Protein AF-X6P6K6-F1 (afdb_monomer_lite)

Secondary structure (DSSP, 8-state):
-----GGGSSTT-----TT-EEEEEETTTTEEEEEEEEEEEEETTEEEEEEEEEETTEEEEEEEESS-TTEEE--TT-TTB----B-TTSPBPEEEEHHHHTT--SS-S-------EE-TTT-PEEPTT-EEEE-TT-S-SS-BTB-EEEGGGG--

pLDDT: mean 84.23, std 15.62, range [42.0, 98.0]

Radius of gyration: 19.21 Å; chains: 1; bounding box: 39×38×64 Å

Sequence (156 aa):
MLDLDPSNEIEDRIKLEYGDLCAIYSNTHKKWVFGRVSNVMVGDEGRFYEIHYRINGNFISKKVGDDDKCIRRYDPFDSDIELEIICPCGTQMIRRIFAEAYGRLGEKEEKDTPATGTCDHCGKSLSAKEVVYHCPKEKTEIHTGGYDICILCTVT

Foldseek 3Di:
DDDDDPPPPPVQFDDDDAQFKKWFADPVVRAIEIWGFHDWDQDPVGIKTWTWTDDPNDIDIDIDHRNGPRMDHDDLPPPRHDAQDADPVRAGWDKDQQLVLVPNPDDDPDDPDFPWDAAPVPRDIDGNRAIWGWGNVAADPVHNHGHTHHPVVSRD

Structure (mmCIF, N/CA/C/O backbone):
data_AF-X6P6K6-F1
#
_entry.id   AF-X6P6K6-F1
#
loop_
_atom_site.group_PDB
_atom_site.id
_atom_site.type_symbol
_atom_site.label_atom_id
_atom_site.label_alt_id
_atom_site.label_comp_id
_atom_site.label_asym_id
_atom_site.label_entity_id
_atom_site.label_seq_id
_atom_site.pdbx_PDB_ins_code
_atom_site.Cartn_x
_atom_site.Cartn_y
_atom_site.Cartn_z
_atom_site.occupancy
_atom_site.B_iso_or_equiv
_atom_site.auth_seq_id
_atom_site.auth_comp_id
_atom_site.auth_asym_id
_atom_site.auth_atom_id
_atom_site.pdbx_PDB_model_num
ATOM 1 N N . MET A 1 1 ? 14.244 21.519 -39.693 1.00 42.94 1 MET A N 1
ATOM 2 C CA . MET A 1 1 ? 14.451 20.255 -38.964 1.00 42.94 1 MET A CA 1
ATOM 3 C C . MET A 1 1 ? 14.713 20.686 -37.537 1.00 42.94 1 MET A C 1
ATOM 5 O O . MET A 1 1 ? 15.723 21.334 -37.317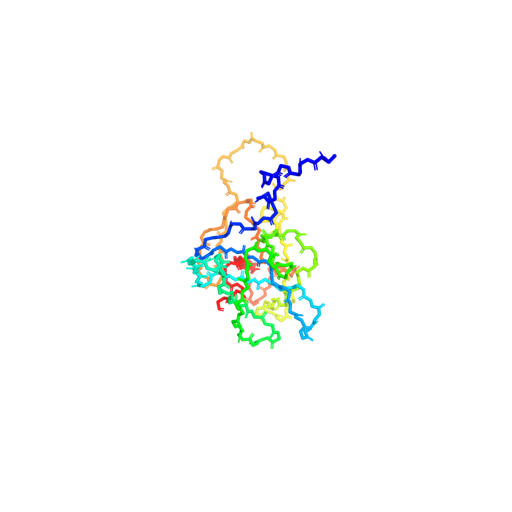 1.00 42.94 1 MET A O 1
ATOM 9 N N . LEU A 1 2 ? 13.718 20.575 -36.656 1.00 43.69 2 LEU A N 1
ATOM 10 C CA . LEU A 1 2 ? 13.889 20.914 -35.244 1.00 43.69 2 LEU A CA 1
ATOM 11 C C . LEU A 1 2 ? 14.362 19.635 -34.567 1.00 43.69 2 LEU A C 1
ATOM 13 O O . LEU A 1 2 ? 13.620 18.654 -34.551 1.00 43.69 2 LEU A O 1
ATOM 17 N N . ASP A 1 3 ? 15.608 19.643 -34.111 1.00 47.81 3 ASP A N 1
ATOM 18 C CA . ASP A 1 3 ? 16.174 18.565 -33.317 1.00 47.81 3 ASP A CA 1
ATOM 19 C C . ASP A 1 3 ? 15.399 18.496 -31.997 1.00 47.81 3 ASP A C 1
ATOM 21 O O . ASP A 1 3 ? 15.352 19.462 -31.232 1.00 47.81 3 ASP A O 1
ATOM 25 N N . LEU A 1 4 ? 14.711 17.375 -31.779 1.00 50.28 4 LEU A N 1
ATOM 26 C CA . LEU A 1 4 ? 14.087 17.059 -30.502 1.00 50.28 4 LEU A CA 1
ATOM 27 C C . LEU A 1 4 ? 15.215 16.782 -29.507 1.00 50.28 4 LEU A C 1
ATOM 29 O O . LEU A 1 4 ? 15.987 15.844 -29.692 1.00 50.28 4 LEU A O 1
ATOM 33 N N . ASP A 1 5 ? 15.322 17.630 -28.489 1.00 53.50 5 ASP A N 1
ATOM 34 C CA . ASP A 1 5 ? 16.245 17.462 -27.373 1.00 53.50 5 ASP A CA 1
ATOM 35 C C . ASP A 1 5 ? 15.836 16.217 -26.552 1.00 53.50 5 ASP A C 1
ATOM 37 O O . ASP A 1 5 ? 14.752 16.210 -25.959 1.00 53.50 5 ASP A O 1
ATOM 41 N N . PRO A 1 6 ? 16.660 15.151 -26.502 1.00 52.44 6 PRO A N 1
ATOM 42 C CA . PRO A 1 6 ? 16.332 13.915 -25.791 1.00 52.44 6 PRO A CA 1
ATOM 43 C C . PRO A 1 6 ? 16.384 14.055 -24.258 1.00 52.44 6 PRO A C 1
ATOM 45 O O . PRO A 1 6 ? 16.147 13.080 -23.545 1.00 52.44 6 PRO A O 1
ATOM 48 N N . SER A 1 7 ? 16.682 15.242 -23.718 1.00 51.91 7 SER A N 1
ATOM 49 C CA . SER A 1 7 ? 16.725 15.478 -22.269 1.00 51.91 7 SER A CA 1
ATOM 50 C C . SER A 1 7 ? 15.350 15.619 -21.598 1.00 51.91 7 SER A C 1
ATOM 52 O O . SER A 1 7 ? 15.280 15.574 -20.371 1.00 51.91 7 SER A O 1
ATOM 54 N N . ASN A 1 8 ? 14.257 15.695 -22.369 1.00 44.56 8 ASN A N 1
ATOM 55 C CA . ASN A 1 8 ? 12.895 15.869 -21.841 1.00 44.56 8 ASN A CA 1
ATOM 56 C C . ASN A 1 8 ? 12.084 14.566 -21.648 1.00 44.56 8 ASN A C 1
ATOM 58 O O . ASN A 1 8 ? 10.935 14.635 -21.225 1.00 44.56 8 ASN A O 1
ATOM 62 N N . GLU A 1 9 ? 12.642 13.377 -21.915 1.00 48.47 9 GLU A N 1
ATOM 63 C CA . GLU A 1 9 ? 11.914 12.090 -21.793 1.00 48.47 9 GLU A CA 1
ATOM 64 C C . GLU A 1 9 ? 12.172 11.323 -20.474 1.00 48.47 9 GLU A C 1
ATOM 66 O O . GLU A 1 9 ? 11.756 10.175 -20.314 1.00 48.47 9 GLU A O 1
ATOM 71 N N . ILE A 1 10 ? 12.868 11.926 -19.502 1.00 53.78 10 ILE A N 1
ATOM 72 C CA . ILE A 1 10 ? 13.265 11.243 -18.252 1.00 53.78 10 ILE A CA 1
ATOM 73 C C . ILE A 1 10 ? 12.254 11.461 -17.106 1.00 53.78 10 ILE A C 1
ATOM 75 O O . ILE A 1 10 ? 12.240 10.677 -16.154 1.00 53.78 10 ILE A O 1
ATOM 79 N N . GLU A 1 11 ? 11.390 12.480 -17.177 1.00 55.22 11 GLU A N 1
ATOM 80 C CA . GLU A 1 11 ? 10.540 12.888 -16.042 1.00 55.22 11 GLU A CA 1
ATOM 81 C C . GLU A 1 11 ? 9.365 11.940 -15.735 1.00 55.22 11 GLU A C 1
ATOM 83 O O . GLU A 1 11 ? 8.921 11.897 -14.588 1.00 55.22 11 GLU A O 1
ATOM 88 N N . ASP A 1 12 ? 8.931 11.108 -16.687 1.00 65.00 12 ASP A N 1
ATOM 89 C CA . ASP A 1 12 ? 7.769 10.218 -16.508 1.00 65.00 12 ASP A CA 1
ATOM 90 C C . ASP A 1 12 ? 8.106 8.822 -15.950 1.00 65.00 12 ASP A C 1
ATOM 92 O O . ASP A 1 12 ? 7.205 8.031 -15.663 1.00 65.00 12 ASP A O 1
ATOM 96 N N . ARG A 1 13 ? 9.392 8.491 -15.758 1.00 83.81 13 ARG A N 1
ATOM 97 C CA . ARG A 1 13 ? 9.787 7.177 -15.222 1.00 83.81 13 ARG A CA 1
ATOM 98 C C . ARG A 1 13 ? 9.618 7.127 -13.712 1.00 83.81 13 ARG A C 1
ATOM 100 O O . ARG A 1 13 ? 10.248 7.887 -12.966 1.00 83.81 13 ARG A O 1
ATOM 107 N N . ILE A 1 14 ? 8.828 6.173 -13.231 1.00 90.44 14 ILE A N 1
ATOM 108 C CA . ILE A 1 14 ? 8.652 5.987 -11.797 1.00 90.44 14 ILE A CA 1
ATOM 109 C C . ILE A 1 14 ? 9.933 5.436 -11.165 1.00 90.44 14 ILE A C 1
ATOM 111 O O . ILE A 1 14 ? 10.528 4.469 -11.627 1.00 90.44 14 ILE A O 1
ATOM 115 N N . LYS A 1 15 ? 10.349 6.038 -10.048 1.00 93.06 15 LYS A N 1
ATOM 116 C CA . LYS A 1 15 ? 11.477 5.558 -9.243 1.00 93.06 15 LYS A CA 1
ATOM 117 C C . LYS A 1 15 ? 10.984 5.037 -7.901 1.00 93.06 15 LYS A C 1
ATOM 119 O O . LYS A 1 15 ? 10.766 5.824 -6.983 1.00 93.06 15 LYS A O 1
ATOM 124 N N . LEU A 1 16 ? 10.815 3.725 -7.819 1.00 95.56 16 LEU A N 1
ATOM 125 C CA . LEU A 1 16 ? 10.578 2.980 -6.585 1.00 95.56 16 LEU A CA 1
ATOM 126 C C . LEU A 1 16 ? 11.834 2.229 -6.123 1.00 95.56 16 LEU A C 1
ATOM 128 O O . LEU A 1 16 ? 12.713 1.915 -6.936 1.00 95.56 16 LEU A O 1
ATOM 132 N N . GLU A 1 17 ? 11.873 1.917 -4.834 1.00 96.44 17 GLU A N 1
ATOM 133 C CA . GLU A 1 17 ? 12.881 1.114 -4.143 1.00 96.44 17 GLU A CA 1
ATOM 134 C C . GLU A 1 17 ? 12.275 -0.169 -3.553 1.00 96.44 17 GLU A C 1
ATOM 136 O O . GLU A 1 17 ? 11.057 -0.346 -3.496 1.00 96.44 17 GLU A O 1
ATOM 141 N N . TYR A 1 18 ? 13.126 -1.102 -3.115 1.00 96.12 18 TYR A N 1
ATOM 142 C CA . TYR A 1 18 ? 12.653 -2.305 -2.430 1.00 96.12 18 TYR A CA 1
ATOM 143 C C . TYR A 1 18 ? 11.833 -1.928 -1.193 1.00 96.12 18 TYR A C 1
ATOM 145 O O . TYR A 1 18 ? 12.271 -1.159 -0.340 1.00 96.12 18 TYR A O 1
ATOM 153 N N . GLY A 1 19 ? 10.654 -2.531 -1.065 1.00 92.75 19 GLY A N 1
ATOM 154 C CA . GLY A 1 19 ? 9.749 -2.291 0.046 1.00 92.75 19 GLY A CA 1
ATOM 155 C C . GLY A 1 19 ? 8.821 -1.093 -0.134 1.00 92.75 19 GLY A C 1
ATOM 156 O O . GLY A 1 19 ? 7.888 -0.996 0.669 1.00 92.75 19 GLY A O 1
ATOM 157 N N . ASP A 1 20 ? 9.018 -0.263 -1.166 1.00 94.50 20 ASP A N 1
ATOM 158 C CA . ASP A 1 20 ? 8.110 0.837 -1.484 1.00 94.50 20 ASP A CA 1
ATOM 159 C C . ASP A 1 20 ? 6.696 0.333 -1.748 1.00 94.50 20 ASP A C 1
ATOM 161 O O . ASP A 1 20 ? 6.455 -0.765 -2.264 1.00 94.50 20 ASP A O 1
ATOM 165 N N . LEU A 1 21 ? 5.747 1.194 -1.403 1.00 93.00 21 LEU A N 1
ATOM 166 C CA . LEU A 1 21 ? 4.342 0.997 -1.685 1.00 93.00 21 LEU A CA 1
ATOM 167 C C . LEU A 1 21 ? 3.989 1.578 -3.049 1.00 93.00 21 LEU A C 1
ATOM 169 O O . LEU A 1 21 ? 4.407 2.681 -3.408 1.00 93.00 21 LEU A O 1
ATOM 173 N N . CYS A 1 22 ? 3.172 0.848 -3.797 1.00 94.38 22 CYS A N 1
ATOM 174 C CA . CYS A 1 22 ? 2.725 1.258 -5.121 1.00 94.38 22 CYS A CA 1
ATOM 175 C C . CYS A 1 22 ? 1.267 0.867 -5.365 1.00 94.38 22 CYS A C 1
ATOM 177 O O . CYS A 1 22 ? 0.694 0.031 -4.661 1.00 94.38 22 CYS A O 1
ATOM 179 N N . ALA A 1 23 ? 0.669 1.481 -6.379 1.00 94.62 23 ALA A N 1
ATOM 180 C CA . ALA A 1 23 ? -0.549 0.978 -6.988 1.00 94.62 23 ALA A CA 1
ATOM 181 C C . ALA A 1 23 ? -0.178 0.252 -8.282 1.00 94.62 23 ALA A C 1
ATOM 183 O O . ALA A 1 23 ? 0.600 0.766 -9.089 1.00 94.62 23 ALA A O 1
ATOM 184 N N . ILE A 1 24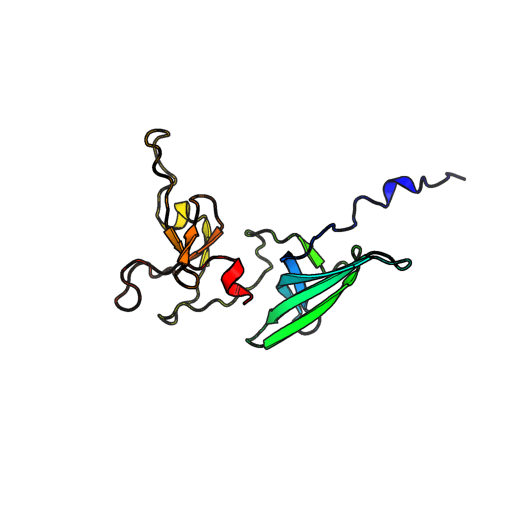 ? -0.744 -0.933 -8.482 1.00 95.06 24 ILE A N 1
ATOM 185 C CA . ILE A 1 24 ? -0.546 -1.756 -9.670 1.00 95.06 24 ILE A CA 1
ATOM 186 C C . ILE A 1 24 ? -1.901 -2.063 -10.306 1.00 95.06 24 ILE A C 1
ATOM 188 O O . ILE A 1 24 ? -2.850 -2.457 -9.631 1.00 95.06 24 ILE A O 1
ATOM 192 N N . TYR A 1 25 ? -2.018 -1.886 -11.619 1.00 95.12 25 TYR A N 1
ATOM 193 C CA . TYR A 1 25 ? -3.248 -2.195 -12.339 1.00 95.12 25 TYR A CA 1
ATOM 194 C C . TYR A 1 25 ? -3.323 -3.688 -12.685 1.00 95.12 25 TYR A C 1
ATOM 196 O O . TYR A 1 25 ? -2.439 -4.250 -13.357 1.00 95.12 25 TYR A O 1
ATOM 204 N N . SER A 1 26 ? -4.405 -4.341 -12.251 1.00 92.00 26 SER A N 1
ATOM 205 C CA . SER A 1 26 ? -4.722 -5.724 -12.608 1.00 92.00 26 SER A CA 1
ATOM 206 C C . SER A 1 26 ? -5.496 -5.762 -13.923 1.00 92.00 26 SER A C 1
ATOM 208 O O . SER A 1 26 ? -6.687 -5.462 -13.971 1.00 92.00 26 SER A O 1
ATOM 210 N N . ASN A 1 27 ? -4.841 -6.199 -15.000 1.00 90.62 27 ASN A N 1
ATOM 211 C CA . ASN A 1 27 ? -5.473 -6.295 -16.321 1.00 90.62 27 ASN A CA 1
ATOM 212 C C . ASN A 1 27 ? -6.655 -7.272 -16.362 1.00 90.62 27 ASN A C 1
ATOM 214 O O . ASN A 1 27 ? -7.594 -7.048 -17.127 1.00 90.62 27 ASN A O 1
ATOM 218 N N . THR A 1 28 ? -6.603 -8.335 -15.557 1.00 90.12 28 THR A N 1
ATOM 219 C CA . THR A 1 28 ? -7.645 -9.367 -15.478 1.00 90.12 28 THR A CA 1
ATOM 220 C C . THR A 1 28 ? -8.883 -8.864 -14.743 1.00 90.12 28 THR A C 1
ATOM 222 O O . THR A 1 28 ? -9.996 -9.103 -15.190 1.00 90.12 28 THR A O 1
ATOM 225 N N . HIS A 1 29 ? -8.693 -8.124 -13.648 1.00 89.69 29 HIS A N 1
ATOM 226 C CA . HIS A 1 29 ? -9.792 -7.654 -12.797 1.00 89.69 29 HIS A CA 1
ATOM 227 C C . HIS A 1 29 ? -10.203 -6.203 -13.073 1.00 89.69 29 HIS A C 1
ATOM 229 O O . HIS A 1 29 ? -11.131 -5.705 -12.449 1.00 89.69 29 HIS A O 1
ATOM 235 N N . LYS A 1 30 ? -9.511 -5.530 -13.999 1.00 92.44 30 LYS A N 1
ATOM 236 C CA . LYS A 1 30 ? -9.777 -4.158 -14.448 1.00 92.44 30 LYS A CA 1
ATOM 237 C C . LYS A 1 30 ? -9.796 -3.108 -13.333 1.00 92.44 30 LYS A C 1
ATOM 239 O O . LYS A 1 30 ? -10.518 -2.122 -13.438 1.00 92.44 30 LYS A O 1
ATOM 244 N N . LYS A 1 31 ? -8.958 -3.281 -12.308 1.00 92.50 31 LYS A N 1
ATOM 245 C CA . LYS A 1 31 ? -8.865 -2.356 -11.172 1.00 92.50 31 LYS A CA 1
ATOM 246 C C . LYS A 1 31 ? -7.437 -2.107 -10.710 1.00 92.50 31 LYS A C 1
ATOM 248 O O . LYS A 1 31 ? -6.555 -2.951 -10.907 1.00 92.50 31 LYS A O 1
ATOM 253 N N . TRP A 1 32 ? -7.236 -0.951 -10.084 1.00 94.06 32 TRP A N 1
ATOM 254 C CA . TRP A 1 32 ? -6.019 -0.639 -9.350 1.00 94.06 32 TRP A CA 1
ATOM 255 C C . TRP A 1 32 ? -6.043 -1.350 -8.006 1.00 94.06 32 TRP A C 1
ATOM 257 O O . TRP A 1 32 ? -7.049 -1.359 -7.299 1.00 94.06 32 TRP A O 1
ATOM 267 N N . VAL A 1 33 ? -4.920 -1.967 -7.666 1.00 91.06 33 VAL A N 1
ATOM 268 C CA . VAL A 1 33 ? -4.733 -2.618 -6.377 1.00 91.06 33 VAL A CA 1
ATOM 269 C C . VAL A 1 33 ? -3.451 -2.141 -5.738 1.00 91.06 33 VAL A C 1
ATOM 271 O O . VAL A 1 33 ? -2.486 -1.760 -6.398 1.00 91.06 33 VAL A O 1
ATOM 274 N N . PHE A 1 34 ? -3.467 -2.157 -4.420 1.00 91.12 34 PHE A N 1
ATOM 275 C CA . PHE A 1 34 ? -2.320 -1.823 -3.608 1.00 91.12 34 PHE A CA 1
ATOM 276 C C . PHE A 1 34 ? -1.296 -2.961 -3.638 1.00 91.12 34 PHE A C 1
ATOM 278 O O . PHE A 1 34 ? -1.654 -4.132 -3.487 1.00 91.12 34 PHE A O 1
ATOM 285 N N . GLY A 1 35 ? -0.026 -2.614 -3.818 1.00 92.38 35 GLY A N 1
ATOM 286 C CA . GLY A 1 35 ? 1.074 -3.563 -3.862 1.00 92.38 35 GLY A CA 1
ATOM 287 C C . GLY A 1 35 ? 2.337 -3.028 -3.201 1.00 92.38 35 GLY A C 1
ATOM 288 O O . GLY A 1 35 ? 2.451 -1.853 -2.845 1.00 92.38 35 GLY A O 1
ATOM 289 N N . ARG A 1 36 ? 3.309 -3.922 -3.051 1.00 94.50 36 ARG A N 1
ATOM 290 C CA . ARG A 1 36 ? 4.622 -3.635 -2.483 1.00 94.50 36 ARG A CA 1
ATOM 291 C C . ARG A 1 36 ? 5.712 -4.124 -3.420 1.00 94.50 36 ARG A C 1
ATOM 293 O O . ARG A 1 36 ? 5.636 -5.248 -3.915 1.00 94.50 36 ARG A O 1
ATOM 300 N N . VAL A 1 37 ? 6.736 -3.303 -3.624 1.00 96.75 37 VAL A N 1
ATOM 301 C CA . VAL A 1 37 ? 7.923 -3.700 -4.382 1.00 96.75 37 VAL A CA 1
ATOM 302 C C . VAL A 1 37 ? 8.662 -4.781 -3.602 1.00 96.75 37 VAL A C 1
ATOM 304 O O . VAL A 1 37 ? 9.165 -4.534 -2.504 1.00 96.75 37 VAL A O 1
ATOM 307 N N . SER A 1 38 ? 8.714 -5.985 -4.159 1.00 96.56 38 SER A N 1
ATOM 308 C CA . SER A 1 38 ? 9.437 -7.126 -3.598 1.00 96.56 38 SER A CA 1
ATOM 309 C C . SER A 1 38 ? 10.815 -7.312 -4.218 1.00 96.56 38 SER A C 1
ATOM 311 O O . SER A 1 38 ? 11.669 -7.950 -3.611 1.00 96.56 38 SER A O 1
ATOM 313 N N . ASN A 1 39 ? 11.060 -6.740 -5.397 1.00 97.56 39 ASN A N 1
ATOM 314 C CA . ASN A 1 39 ? 12.372 -6.759 -6.028 1.00 97.56 39 ASN A CA 1
ATOM 315 C C . ASN A 1 39 ? 12.560 -5.562 -6.970 1.00 97.56 39 ASN A C 1
ATOM 317 O O . ASN A 1 39 ? 11.607 -5.110 -7.608 1.00 97.56 39 ASN A O 1
ATOM 321 N N . VAL A 1 40 ? 13.801 -5.084 -7.082 1.00 98.00 40 VAL A N 1
ATOM 322 C CA . VAL A 1 40 ? 14.216 -4.051 -8.040 1.00 98.00 40 VAL A CA 1
ATOM 323 C C . VAL A 1 40 ? 15.341 -4.624 -8.888 1.00 98.00 40 VAL A C 1
ATOM 325 O O . VAL A 1 40 ? 16.400 -4.978 -8.377 1.00 98.00 40 VAL A O 1
ATOM 328 N N . MET A 1 41 ? 15.115 -4.699 -10.194 1.00 97.00 41 MET A N 1
ATOM 329 C CA . MET A 1 41 ? 16.081 -5.202 -11.166 1.00 97.00 41 MET A CA 1
ATOM 330 C C . MET A 1 41 ? 16.541 -4.041 -12.042 1.00 97.00 41 MET A C 1
ATOM 332 O O . MET A 1 41 ? 15.714 -3.346 -12.629 1.00 97.00 41 MET A O 1
ATOM 336 N N . VAL A 1 42 ? 17.853 -3.831 -12.136 1.00 95.56 42 VAL A N 1
ATOM 337 C CA . VAL A 1 42 ? 18.460 -2.816 -13.007 1.00 95.56 42 VAL A CA 1
ATOM 338 C C . VAL A 1 4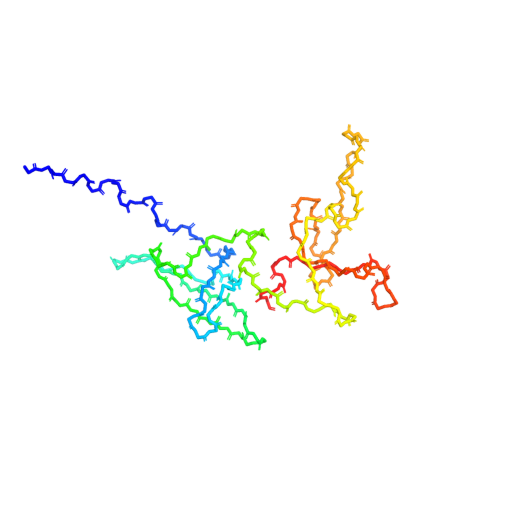2 ? 19.449 -3.520 -13.925 1.00 95.56 42 VAL A C 1
ATOM 340 O O . VAL A 1 42 ? 20.341 -4.214 -13.441 1.00 95.56 42 VAL A O 1
ATOM 343 N N . GLY A 1 43 ? 19.278 -3.353 -15.233 1.00 91.56 43 GLY A N 1
ATOM 344 C CA . GLY A 1 43 ? 20.170 -3.908 -16.249 1.00 91.56 43 GLY A CA 1
ATOM 345 C C . GLY A 1 43 ? 20.158 -3.072 -17.525 1.00 91.56 43 GLY A C 1
ATOM 346 O O . GLY A 1 43 ? 19.571 -1.991 -17.558 1.00 91.56 43 GLY A O 1
ATOM 347 N N . ASP A 1 44 ? 20.783 -3.592 -18.579 1.00 91.81 44 ASP A N 1
ATOM 348 C CA . ASP A 1 44 ? 20.930 -2.890 -19.863 1.00 91.81 44 ASP A CA 1
ATOM 349 C C . ASP A 1 44 ? 19.578 -2.589 -20.536 1.00 91.81 44 ASP A C 1
ATOM 351 O O . ASP A 1 44 ? 19.429 -1.591 -21.234 1.00 91.81 44 ASP A O 1
ATOM 355 N N . GLU A 1 45 ? 18.570 -3.427 -20.277 1.00 87.56 45 GLU A N 1
ATOM 356 C CA . GLU A 1 45 ? 17.197 -3.276 -20.779 1.00 87.56 45 GLU A CA 1
ATOM 357 C C . GLU A 1 45 ? 16.357 -2.265 -19.977 1.00 87.56 45 GLU A C 1
ATOM 359 O O . GLU A 1 45 ? 15.186 -2.051 -20.281 1.00 87.56 45 GLU A O 1
ATOM 364 N N . GLY A 1 46 ? 16.931 -1.645 -18.942 1.00 91.44 46 GLY A N 1
ATOM 365 C CA . GLY A 1 46 ? 16.261 -0.668 -18.091 1.00 91.44 46 GLY A CA 1
ATOM 366 C C . GLY A 1 46 ? 15.981 -1.175 -16.677 1.00 91.44 46 GLY A C 1
ATOM 367 O O . GLY A 1 46 ? 16.640 -2.085 -16.159 1.00 91.44 46 GLY A O 1
ATOM 368 N N . ARG A 1 47 ? 15.018 -0.527 -16.014 1.00 95.19 47 ARG A N 1
ATOM 369 C CA . ARG A 1 47 ? 14.636 -0.817 -14.631 1.00 95.19 47 ARG A CA 1
ATOM 370 C C . ARG A 1 47 ? 13.289 -1.527 -14.590 1.00 95.19 47 ARG A C 1
ATOM 372 O O . ARG A 1 47 ? 12.321 -1.078 -15.192 1.00 95.19 47 ARG A O 1
ATOM 379 N N . PHE A 1 48 ? 13.230 -2.607 -13.819 1.00 97.06 48 PHE A N 1
ATOM 380 C CA . PHE A 1 48 ? 12.021 -3.389 -13.606 1.00 97.06 48 PHE A CA 1
ATOM 381 C C . PHE A 1 48 ? 11.739 -3.588 -12.123 1.00 97.06 48 PHE A C 1
ATOM 383 O O . PHE A 1 48 ? 12.650 -3.727 -11.303 1.00 97.06 48 PHE A O 1
ATOM 390 N N . TYR A 1 49 ? 10.456 -3.691 -11.812 1.00 97.75 49 TYR A N 1
ATOM 391 C CA . TYR A 1 49 ? 9.938 -3.928 -10.477 1.00 97.75 49 TYR A CA 1
ATOM 392 C C . TYR A 1 49 ? 9.181 -5.241 -10.435 1.00 97.75 49 TYR A C 1
ATOM 394 O O . TYR A 1 49 ? 8.337 -5.494 -11.292 1.00 97.75 49 TYR A O 1
ATOM 402 N N . GLU A 1 50 ? 9.457 -6.059 -9.426 1.00 97.69 50 GLU A N 1
ATOM 403 C CA . GLU A 1 50 ? 8.557 -7.139 -9.038 1.00 97.69 50 GLU A CA 1
ATOM 404 C C . GLU A 1 50 ? 7.631 -6.629 -7.934 1.00 97.69 50 GLU A C 1
ATOM 406 O O . GLU A 1 50 ? 8.096 -6.130 -6.907 1.00 97.69 50 GLU A O 1
ATOM 411 N N . ILE A 1 51 ? 6.321 -6.700 -8.174 1.00 96.38 51 ILE A N 1
ATOM 412 C CA . ILE A 1 51 ? 5.292 -6.189 -7.269 1.00 96.38 51 ILE A CA 1
ATOM 413 C C . ILE A 1 51 ? 4.490 -7.348 -6.701 1.00 96.38 51 ILE A C 1
ATOM 415 O O . ILE A 1 51 ? 3.855 -8.090 -7.452 1.00 96.38 51 ILE A O 1
ATOM 419 N N . HIS A 1 52 ? 4.452 -7.446 -5.376 1.00 94.31 52 HIS A N 1
ATOM 420 C CA . HIS A 1 52 ? 3.559 -8.341 -4.652 1.00 94.31 52 HIS A CA 1
ATOM 421 C C . HIS A 1 52 ? 2.279 -7.606 -4.264 1.00 94.31 52 HIS A C 1
ATOM 423 O O . HIS A 1 52 ? 2.329 -6.516 -3.693 1.00 94.31 52 HIS A O 1
ATOM 429 N N . TYR A 1 53 ? 1.128 -8.201 -4.556 1.00 91.12 53 TYR A N 1
ATOM 430 C CA . TYR A 1 53 ? -0.176 -7.647 -4.206 1.00 91.12 53 TYR A CA 1
ATOM 431 C C . TYR A 1 53 ? -1.192 -8.757 -3.946 1.00 91.12 53 TYR A C 1
ATOM 433 O O . TYR A 1 53 ? -0.988 -9.916 -4.315 1.00 91.12 53 TYR A O 1
ATOM 441 N N . ARG A 1 54 ? -2.306 -8.397 -3.306 1.00 86.50 54 ARG A N 1
ATOM 442 C CA . ARG A 1 54 ? -3.435 -9.301 -3.079 1.00 86.50 54 ARG A CA 1
ATOM 443 C C . ARG A 1 54 ? -4.656 -8.830 -3.852 1.00 86.50 54 ARG A C 1
ATOM 445 O O . ARG A 1 54 ? -4.955 -7.641 -3.892 1.00 86.50 54 ARG A O 1
ATOM 452 N N . ILE A 1 55 ? -5.378 -9.770 -4.448 1.00 85.25 55 ILE A N 1
ATOM 453 C CA . ILE A 1 55 ? -6.672 -9.509 -5.082 1.00 85.25 55 ILE A CA 1
ATOM 454 C C . ILE A 1 55 ? -7.583 -10.717 -4.877 1.00 85.25 55 ILE A C 1
ATOM 456 O O . ILE A 1 55 ? -7.183 -11.857 -5.116 1.00 85.25 55 ILE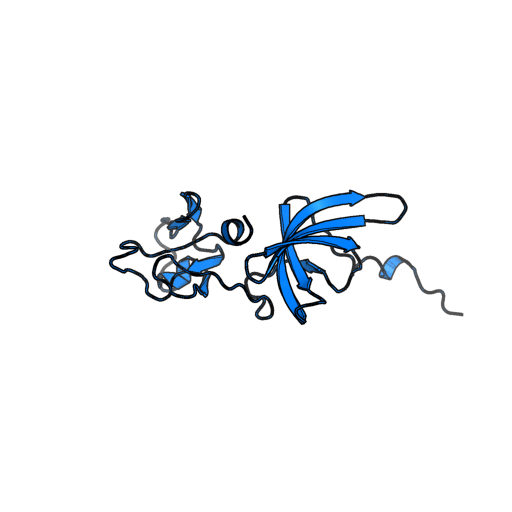 A O 1
ATOM 460 N N . ASN A 1 56 ? -8.797 -10.474 -4.380 1.00 82.69 56 ASN A N 1
ATOM 461 C CA . ASN A 1 56 ? -9.772 -11.519 -4.049 1.00 82.69 56 ASN A CA 1
ATOM 462 C C . ASN A 1 56 ? -9.174 -12.626 -3.152 1.00 82.69 56 ASN A C 1
ATOM 464 O O . ASN A 1 56 ? -9.368 -13.813 -3.401 1.00 82.69 56 ASN A O 1
ATOM 468 N N . GLY A 1 57 ? -8.362 -12.238 -2.161 1.00 79.94 57 GLY A N 1
ATOM 469 C CA . GLY A 1 57 ? -7.682 -13.154 -1.235 1.00 79.94 57 GLY A CA 1
ATOM 470 C C . GLY A 1 57 ? -6.461 -13.893 -1.800 1.00 79.94 57 GLY A C 1
ATOM 471 O O . GLY A 1 57 ? -5.737 -14.524 -1.035 1.00 79.94 57 GLY A O 1
ATOM 472 N N . ASN A 1 58 ? -6.187 -13.793 -3.102 1.00 85.44 58 ASN A N 1
ATOM 473 C CA . ASN A 1 58 ? -5.051 -14.460 -3.732 1.00 85.44 58 ASN A CA 1
ATOM 474 C C . ASN A 1 58 ? -3.823 -13.555 -3.751 1.00 85.44 58 ASN A C 1
ATOM 476 O O . ASN A 1 58 ? -3.918 -12.375 -4.093 1.00 85.44 58 ASN A O 1
ATOM 480 N N . PHE A 1 59 ? -2.667 -14.131 -3.431 1.00 88.88 59 PHE A N 1
ATOM 481 C CA . PHE A 1 59 ? -1.373 -13.474 -3.555 1.00 88.88 59 PHE A CA 1
ATOM 482 C C . PHE A 1 59 ? -0.860 -13.570 -4.995 1.00 88.88 59 PHE A C 1
ATOM 484 O O . PHE A 1 59 ? -0.828 -14.659 -5.569 1.00 88.88 59 PHE A O 1
ATOM 491 N N . ILE A 1 60 ? -0.459 -12.440 -5.578 1.00 92.12 60 ILE A N 1
ATOM 492 C CA . ILE A 1 60 ? 0.021 -12.352 -6.960 1.00 92.12 60 ILE A CA 1
ATOM 493 C C . ILE A 1 60 ? 1.342 -11.575 -7.004 1.00 92.12 60 ILE A C 1
ATOM 495 O O . ILE A 1 60 ? 1.501 -10.572 -6.308 1.00 92.12 60 ILE A O 1
ATOM 499 N N . SER A 1 61 ? 2.263 -12.024 -7.863 1.00 95.06 61 SER A N 1
ATOM 500 C CA . SER A 1 61 ? 3.448 -11.266 -8.280 1.00 95.06 61 SER A CA 1
ATOM 501 C C . SER A 1 61 ? 3.296 -10.785 -9.728 1.00 95.06 61 SER A C 1
ATOM 503 O O . SER A 1 61 ? 2.771 -11.513 -10.578 1.00 95.06 61 SER A O 1
ATOM 505 N N . LYS A 1 62 ? 3.727 -9.555 -10.026 1.00 95.44 62 LYS A N 1
ATOM 506 C CA . LYS A 1 62 ? 3.765 -8.994 -11.387 1.00 95.44 62 LYS A CA 1
ATOM 507 C C . LYS A 1 62 ? 5.061 -8.216 -11.603 1.00 95.44 62 LYS A C 1
ATOM 509 O O . LYS A 1 62 ? 5.379 -7.329 -10.815 1.00 95.44 62 LYS A O 1
ATOM 514 N N . LYS A 1 63 ? 5.763 -8.517 -12.700 1.00 97.12 63 LYS A N 1
ATOM 515 C CA . LYS A 1 63 ? 6.914 -7.743 -13.181 1.00 97.12 63 LYS A CA 1
ATOM 516 C C . LYS A 1 63 ? 6.444 -6.611 -14.099 1.00 97.12 63 LYS A C 1
ATOM 518 O O . LYS A 1 63 ? 5.636 -6.870 -14.990 1.00 97.12 63 LYS A O 1
ATOM 523 N N . VAL A 1 64 ? 6.946 -5.396 -13.889 1.00 96.81 64 VAL A N 1
ATOM 524 C CA . VAL A 1 64 ? 6.630 -4.195 -14.691 1.00 96.81 64 VAL A CA 1
ATOM 525 C C . VAL A 1 64 ? 7.866 -3.324 -14.901 1.00 96.81 64 VAL A C 1
ATOM 527 O O . VAL A 1 64 ? 8.779 -3.357 -14.072 1.00 96.81 64 VAL A O 1
ATOM 530 N N . GLY A 1 65 ? 7.909 -2.585 -16.010 1.00 96.25 65 GLY A N 1
ATOM 531 C CA . GLY A 1 65 ? 8.938 -1.570 -16.275 1.00 96.25 65 GLY A CA 1
ATOM 532 C C . GLY A 1 65 ? 8.748 -0.292 -15.447 1.00 96.25 65 GLY A C 1
ATOM 533 O O . GLY A 1 65 ? 7.720 -0.109 -14.793 1.00 96.25 65 GLY A O 1
ATOM 534 N N . ASP A 1 66 ? 9.736 0.603 -15.468 1.00 94.25 66 ASP A N 1
ATOM 535 C CA . ASP A 1 66 ? 9.653 1.931 -14.839 1.00 94.25 66 ASP A CA 1
ATOM 536 C C . ASP A 1 66 ? 8.879 2.974 -15.669 1.00 94.25 66 ASP A C 1
ATOM 538 O O . ASP A 1 66 ? 8.531 4.041 -15.166 1.00 94.25 66 ASP A O 1
ATOM 542 N N . ASP A 1 67 ? 8.570 2.648 -16.918 1.00 92.94 67 ASP A N 1
ATOM 543 C CA . ASP A 1 67 ? 7.746 3.401 -17.868 1.00 92.94 67 ASP A CA 1
ATOM 544 C C . ASP A 1 67 ? 6.330 2.810 -18.035 1.00 92.94 67 ASP A C 1
ATOM 546 O O . ASP A 1 67 ? 5.489 3.323 -18.780 1.00 92.94 67 ASP A O 1
ATOM 550 N N . ASP A 1 68 ? 6.055 1.707 -17.341 1.00 93.81 68 ASP A N 1
ATOM 551 C CA . ASP A 1 68 ? 4.839 0.928 -17.492 1.00 93.81 68 ASP A CA 1
ATOM 552 C C . ASP A 1 68 ? 3.639 1.687 -16.899 1.00 93.81 68 ASP A C 1
ATOM 554 O O . ASP A 1 68 ? 3.549 1.929 -15.695 1.00 93.81 68 ASP A O 1
ATOM 558 N N . LYS A 1 69 ? 2.634 2.012 -17.721 1.00 93.12 69 LYS A N 1
ATOM 559 C CA . LYS A 1 69 ? 1.436 2.764 -17.276 1.00 93.12 69 LYS A CA 1
ATOM 560 C C . LYS A 1 69 ? 0.570 2.013 -16.263 1.00 93.12 69 LYS A C 1
ATOM 562 O O . LYS A 1 69 ? -0.420 2.547 -15.768 1.00 93.12 69 LYS A O 1
ATOM 567 N N . CYS A 1 70 ? 0.894 0.750 -15.999 1.00 94.81 70 CYS A N 1
ATOM 568 C CA . CYS A 1 70 ? 0.192 -0.086 -15.043 1.00 94.81 70 CYS A CA 1
ATOM 569 C C . CYS A 1 70 ? 0.777 -0.026 -13.626 1.00 94.81 70 CYS A C 1
ATOM 571 O O . CYS A 1 70 ? 0.291 -0.774 -12.779 1.00 94.81 70 CYS A O 1
ATOM 573 N N . ILE A 1 71 ? 1.766 0.833 -13.358 1.00 95.50 71 ILE A N 1
ATOM 574 C CA . ILE A 1 71 ? 2.294 1.102 -12.018 1.00 95.50 71 ILE A CA 1
ATOM 575 C C . ILE A 1 71 ? 2.312 2.607 -11.721 1.00 95.50 71 ILE A C 1
ATOM 577 O O . ILE A 1 71 ? 2.611 3.424 -12.586 1.00 95.50 71 ILE A O 1
ATOM 581 N N . ARG A 1 72 ? 1.990 2.982 -10.479 1.00 94.81 72 ARG A N 1
ATOM 582 C CA . ARG A 1 72 ? 2.167 4.346 -9.959 1.00 94.81 72 ARG A CA 1
ATOM 583 C C . ARG A 1 72 ? 2.578 4.330 -8.487 1.00 94.81 72 ARG A C 1
ATOM 585 O O . ARG A 1 72 ? 2.405 3.319 -7.801 1.00 94.81 72 ARG A O 1
ATOM 592 N N . ARG A 1 73 ? 3.124 5.445 -7.985 1.00 93.62 73 ARG A N 1
ATOM 593 C CA . ARG A 1 73 ? 3.407 5.598 -6.547 1.00 93.62 73 ARG A CA 1
ATOM 594 C C . ARG A 1 73 ? 2.100 5.452 -5.778 1.00 93.62 73 ARG A C 1
ATOM 596 O O . ARG A 1 73 ? 1.060 5.913 -6.241 1.00 93.62 73 ARG A O 1
ATOM 603 N N . TYR A 1 74 ? 2.158 4.799 -4.623 1.00 91.25 74 TYR A N 1
ATOM 604 C CA . TYR A 1 74 ? 0.986 4.711 -3.770 1.00 91.25 74 TYR A CA 1
ATOM 605 C C . TYR A 1 74 ? 0.658 6.089 -3.197 1.00 91.25 74 TYR A C 1
ATOM 607 O O . TYR A 1 74 ? 1.498 6.708 -2.543 1.00 91.25 74 TYR A O 1
ATOM 615 N N . ASP A 1 75 ? -0.577 6.524 -3.414 1.00 89.06 75 ASP A N 1
ATOM 616 C CA . ASP A 1 75 ? -1.189 7.628 -2.692 1.00 89.06 75 ASP A CA 1
ATOM 617 C C . ASP A 1 75 ? -2.262 7.040 -1.758 1.00 89.06 75 ASP A C 1
ATOM 619 O O . ASP A 1 75 ? -3.169 6.339 -2.219 1.00 89.06 75 ASP A O 1
ATOM 623 N N . PRO A 1 76 ? -2.182 7.271 -0.435 1.00 82.56 76 PRO A N 1
ATOM 624 C CA . PRO A 1 76 ? -3.180 6.763 0.497 1.00 82.56 76 PRO A CA 1
ATOM 625 C C . PRO A 1 76 ? -4.606 7.266 0.245 1.00 82.56 76 PRO A C 1
ATOM 627 O O . PRO A 1 76 ? -5.551 6.588 0.664 1.00 82.56 76 PRO A O 1
ATOM 630 N N . PHE A 1 77 ? -4.772 8.391 -0.451 1.00 83.94 77 PHE A N 1
ATOM 631 C CA . PHE A 1 77 ? -6.068 8.972 -0.809 1.00 83.94 77 PHE A CA 1
ATOM 632 C C . PHE A 1 77 ? -6.529 8.615 -2.224 1.00 83.94 77 PHE A C 1
ATOM 634 O O . PHE A 1 77 ? -7.581 9.076 -2.659 1.00 83.94 77 PHE A O 1
ATOM 641 N N . ASP A 1 78 ? -5.788 7.756 -2.923 1.00 88.75 78 ASP A N 1
ATOM 642 C CA . ASP A 1 78 ? -6.164 7.246 -4.235 1.00 88.75 78 ASP A CA 1
ATOM 643 C C . ASP A 1 78 ? -7.479 6.452 -4.143 1.00 88.75 78 ASP A C 1
ATOM 645 O O . ASP A 1 78 ? -7.524 5.342 -3.589 1.00 88.75 78 ASP A O 1
ATOM 649 N N . SER A 1 79 ? -8.568 7.038 -4.647 1.00 85.88 79 SER A N 1
ATOM 650 C CA . SER A 1 79 ? -9.903 6.436 -4.621 1.00 85.88 79 SER A CA 1
ATOM 651 C C . SER A 1 79 ? -10.042 5.248 -5.567 1.00 85.88 79 SER A C 1
ATOM 653 O O . SER A 1 79 ? -10.945 4.440 -5.367 1.00 85.88 79 SER A O 1
ATOM 655 N N . ASP A 1 80 ? -9.158 5.112 -6.559 1.00 89.06 80 ASP A N 1
ATOM 656 C CA . ASP A 1 80 ? -9.215 4.012 -7.525 1.00 89.06 80 ASP A CA 1
ATOM 657 C C . ASP A 1 80 ? -8.665 2.703 -6.939 1.00 89.06 80 ASP A C 1
ATOM 659 O O . ASP A 1 80 ? -8.903 1.624 -7.486 1.00 89.06 80 ASP A O 1
ATOM 663 N N . ILE A 1 81 ? -7.903 2.786 -5.842 1.00 87.12 81 ILE A N 1
ATOM 664 C CA . ILE A 1 81 ? -7.368 1.618 -5.144 1.00 87.12 81 ILE A CA 1
ATOM 665 C C . ILE A 1 81 ? -8.456 1.021 -4.256 1.00 87.12 81 ILE A C 1
ATOM 667 O O . ILE A 1 81 ? -8.748 1.506 -3.158 1.00 87.12 81 ILE A O 1
ATOM 671 N N . GLU A 1 82 ? -9.014 -0.094 -4.705 1.00 73.50 82 GLU A N 1
ATOM 672 C CA . GLU A 1 82 ? -9.950 -0.878 -3.912 1.00 73.50 82 GLU A CA 1
ATOM 673 C C . GLU A 1 82 ? -9.198 -1.894 -3.051 1.00 73.50 82 GLU A C 1
ATOM 675 O O . GLU A 1 82 ? -8.564 -2.824 -3.559 1.00 73.50 82 GLU A O 1
ATOM 680 N N . LEU A 1 83 ? -9.308 -1.746 -1.731 1.00 76.00 83 LEU A N 1
ATOM 681 C CA . LEU A 1 83 ? -8.871 -2.754 -0.775 1.00 76.00 83 LEU A CA 1
ATOM 682 C C . LEU A 1 83 ? -10.042 -3.180 0.108 1.00 76.00 83 LEU A C 1
ATOM 684 O O . LEU A 1 83 ? -10.567 -2.405 0.907 1.00 76.00 83 LEU A O 1
ATOM 688 N N . GLU A 1 84 ? -10.432 -4.443 -0.038 1.00 81.12 84 GLU A N 1
ATOM 689 C CA . GLU A 1 84 ? -11.399 -5.100 0.835 1.00 81.12 84 GLU A CA 1
ATOM 690 C C . GLU A 1 84 ? -10.677 -5.619 2.074 1.00 81.12 84 GLU A C 1
ATOM 692 O O . GLU A 1 84 ? -10.184 -6.745 2.123 1.00 81.12 84 GLU A O 1
ATOM 697 N N . ILE A 1 85 ? -10.586 -4.758 3.080 1.00 86.31 85 ILE A N 1
ATOM 698 C CA . ILE A 1 85 ? -10.056 -5.118 4.388 1.00 86.31 85 ILE A CA 1
ATOM 699 C C . ILE A 1 85 ? -11.231 -5.338 5.329 1.00 86.31 85 ILE A C 1
ATOM 701 O O . ILE A 1 85 ? -12.029 -4.428 5.551 1.00 86.31 85 ILE A O 1
ATOM 705 N N . ILE A 1 86 ? -11.335 -6.541 5.889 1.00 90.75 86 ILE A N 1
ATOM 706 C CA . ILE A 1 86 ? -12.411 -6.919 6.806 1.00 90.75 86 ILE A CA 1
ATOM 707 C C . ILE A 1 86 ? -11.865 -6.972 8.233 1.00 90.75 86 ILE A C 1
ATOM 709 O O . ILE A 1 86 ? -10.921 -7.703 8.528 1.00 90.75 86 ILE A O 1
ATOM 713 N N . CYS A 1 87 ? -12.474 -6.194 9.125 1.00 93.06 87 CYS A N 1
ATOM 714 C CA . CYS A 1 87 ? -12.211 -6.231 10.561 1.00 93.06 87 CYS A CA 1
ATOM 715 C C . CYS A 1 87 ? -12.686 -7.573 11.155 1.00 93.06 87 CYS A C 1
ATOM 717 O O . CYS A 1 87 ? -13.685 -8.113 10.673 1.00 93.06 87 CYS A O 1
ATOM 719 N N . PRO A 1 88 ? -12.086 -8.083 12.252 1.00 94.06 88 PRO A N 1
ATOM 720 C CA . PRO A 1 88 ? -12.583 -9.266 12.961 1.00 94.06 88 PRO A CA 1
ATOM 721 C C . PRO A 1 88 ? -14.076 -9.238 13.332 1.00 94.06 88 PRO A C 1
ATOM 723 O O . PRO A 1 88 ? -14.687 -10.292 13.470 1.00 94.06 88 PRO A O 1
ATOM 726 N N . CYS A 1 89 ? -14.699 -8.058 13.448 1.00 94.12 89 CYS A N 1
ATOM 727 C CA . CYS A 1 89 ? -16.146 -7.936 13.660 1.00 94.12 89 CYS A CA 1
ATOM 728 C C . CYS A 1 89 ? -17.007 -8.107 12.391 1.00 94.12 89 CYS A C 1
ATOM 730 O O . CYS A 1 89 ? -18.210 -7.833 12.421 1.00 94.12 89 CYS A O 1
ATOM 732 N N . GLY A 1 90 ? -16.398 -8.490 11.265 1.00 93.06 90 GLY A N 1
ATOM 733 C CA . GLY A 1 90 ? -17.043 -8.669 9.961 1.00 93.06 90 GLY A CA 1
ATOM 734 C C . GLY A 1 90 ? -17.306 -7.371 9.196 1.00 93.06 90 GLY A C 1
ATOM 735 O O . GLY A 1 90 ? -17.906 -7.401 8.127 1.00 93.06 90 GLY A O 1
ATOM 736 N N . THR A 1 91 ? -16.884 -6.222 9.727 1.00 93.94 91 THR A N 1
ATOM 737 C CA . THR A 1 91 ? -17.124 -4.917 9.094 1.00 93.94 91 THR A CA 1
ATOM 738 C C . THR A 1 91 ? -15.996 -4.575 8.131 1.00 93.94 91 THR A C 1
ATOM 740 O O . THR A 1 91 ? -14.825 -4.722 8.482 1.00 93.94 91 THR A O 1
ATOM 743 N N . GLN A 1 92 ? -16.334 -4.069 6.946 1.00 91.94 92 GLN A N 1
ATOM 744 C CA . GLN A 1 92 ? -15.343 -3.505 6.034 1.00 91.94 92 GLN A CA 1
ATOM 745 C C . GLN A 1 92 ? -14.694 -2.265 6.660 1.00 91.94 92 GLN A C 1
ATOM 747 O O . GLN A 1 92 ? -15.375 -1.339 7.103 1.00 91.94 92 GLN A O 1
ATOM 752 N N . MET A 1 93 ? -13.368 -2.270 6.722 1.00 92.25 93 MET A N 1
ATOM 753 C CA . MET A 1 93 ? -12.571 -1.180 7.267 1.00 92.25 93 MET A CA 1
ATOM 754 C C . MET A 1 93 ? -12.443 -0.047 6.249 1.00 92.25 93 MET A C 1
ATOM 756 O O . MET A 1 93 ? -12.450 -0.274 5.040 1.00 92.25 93 MET A O 1
ATOM 760 N N . ILE A 1 94 ? -12.291 1.178 6.747 1.00 89.75 94 ILE A N 1
ATOM 761 C CA . ILE A 1 94 ? -12.173 2.388 5.929 1.00 89.75 94 ILE A CA 1
ATOM 762 C C . ILE A 1 94 ? -10.791 3.018 6.089 1.00 89.75 94 ILE A C 1
ATOM 764 O O . ILE A 1 94 ? -10.223 3.009 7.178 1.00 89.75 94 ILE A O 1
ATOM 768 N N . ARG A 1 95 ? -10.253 3.596 5.011 1.00 90.06 95 ARG A N 1
ATOM 769 C CA . ARG A 1 95 ? -9.004 4.368 5.061 1.00 90.06 95 ARG A CA 1
ATOM 770 C C . ARG A 1 95 ? -9.250 5.729 5.706 1.00 90.06 95 ARG A C 1
ATOM 772 O O . ARG A 1 95 ? -10.148 6.442 5.261 1.00 90.06 95 ARG A O 1
ATOM 779 N N . ARG A 1 96 ? -8.455 6.099 6.715 1.00 89.06 96 ARG A N 1
ATOM 780 C CA . ARG A 1 96 ? -8.468 7.433 7.348 1.00 89.06 96 ARG A CA 1
ATOM 781 C C . ARG A 1 96 ? -7.097 7.821 7.880 1.00 89.06 96 ARG A C 1
ATOM 783 O O . ARG A 1 96 ? -6.294 6.951 8.207 1.00 89.06 96 ARG A O 1
ATOM 790 N N . ILE A 1 97 ? -6.851 9.123 8.021 1.00 89.44 97 ILE A N 1
ATOM 791 C CA . ILE A 1 97 ? -5.749 9.608 8.856 1.00 89.44 97 ILE A CA 1
ATOM 792 C C . ILE A 1 97 ? -6.056 9.224 10.309 1.00 89.44 97 ILE A C 1
ATOM 794 O O . ILE A 1 97 ? -7.173 9.431 10.788 1.00 89.44 97 ILE A O 1
ATOM 798 N N . PHE A 1 98 ? -5.073 8.679 11.026 1.00 88.44 98 PHE A N 1
ATOM 799 C CA . PHE A 1 98 ? -5.269 8.157 12.379 1.00 88.44 98 PHE A CA 1
ATOM 800 C C . PHE A 1 98 ? -5.901 9.188 13.335 1.00 88.44 98 PHE A C 1
ATOM 802 O O . PHE A 1 98 ? -6.857 8.876 14.039 1.00 88.44 98 PHE A O 1
ATOM 809 N N . ALA A 1 99 ? -5.444 10.445 13.328 1.00 86.25 99 ALA A N 1
ATOM 810 C CA . ALA A 1 99 ? -6.033 11.491 14.171 1.00 86.25 99 ALA A CA 1
ATOM 811 C C . ALA A 1 99 ? -7.501 11.819 13.834 1.00 86.25 99 ALA A C 1
ATOM 813 O O . ALA A 1 99 ? -8.270 12.163 14.734 1.00 86.25 99 ALA A O 1
ATOM 814 N N . GLU A 1 100 ? -7.896 11.709 12.563 1.00 83.81 100 GLU A N 1
ATOM 815 C CA . GLU A 1 100 ? -9.269 11.961 12.107 1.00 83.81 100 GLU A CA 1
ATOM 816 C C . GLU A 1 100 ? -10.228 10.866 12.551 1.00 83.81 100 GLU A C 1
ATOM 818 O O . GLU A 1 100 ? -11.365 11.162 12.913 1.00 83.81 100 GLU A O 1
ATOM 823 N N . ALA A 1 101 ? -9.769 9.611 12.557 1.00 78.69 101 ALA A N 1
ATOM 824 C CA . ALA A 1 101 ? -10.561 8.476 13.024 1.00 78.69 101 ALA A CA 1
ATOM 825 C C . ALA A 1 101 ? -11.033 8.655 14.477 1.00 78.69 101 ALA A C 1
ATOM 827 O O . ALA A 1 101 ? -12.101 8.179 14.842 1.00 78.69 101 ALA A O 1
ATOM 828 N N . TYR A 1 102 ? -10.278 9.410 15.279 1.00 76.75 102 TYR A N 1
ATOM 829 C CA . TYR A 1 102 ? -10.568 9.660 16.691 1.00 76.75 102 TYR A CA 1
ATOM 830 C C . TYR A 1 102 ? -10.986 11.108 16.997 1.00 76.75 102 TYR A C 1
ATOM 832 O O . TYR A 1 102 ? -10.954 11.517 18.158 1.00 76.75 102 TYR A O 1
ATOM 840 N N . GLY A 1 103 ? -11.363 11.894 15.978 1.00 63.84 103 GLY A N 1
ATOM 841 C CA . GLY A 1 103 ? -11.924 13.238 16.162 1.00 63.84 103 GLY A CA 1
ATOM 842 C C . GLY A 1 103 ? -10.963 14.262 16.778 1.00 63.84 103 GLY A C 1
ATOM 843 O O . GLY A 1 103 ? -11.409 15.173 17.467 1.00 63.84 103 GLY A O 1
ATOM 844 N N . ARG A 1 104 ? -9.645 14.119 16.568 1.00 61.69 104 ARG A N 1
ATOM 845 C CA . ARG A 1 104 ? -8.617 14.982 17.189 1.00 61.69 104 ARG A CA 1
ATOM 846 C C . ARG A 1 104 ? -8.097 16.111 16.294 1.00 61.69 104 ARG A C 1
ATOM 848 O O . ARG A 1 104 ? -7.151 16.796 16.672 1.00 61.69 104 ARG A O 1
ATOM 855 N N . LEU A 1 105 ? -8.694 16.330 15.123 1.00 51.94 105 LEU A N 1
ATOM 856 C CA . LEU A 1 105 ? -8.419 17.516 14.305 1.00 51.94 105 LEU A CA 1
ATOM 857 C C . LEU A 1 105 ? -9.381 18.638 14.697 1.00 51.94 105 LEU A C 1
ATOM 859 O O . LEU A 1 105 ? -10.370 18.903 14.022 1.00 51.94 105 LEU A O 1
ATOM 863 N N . GLY A 1 106 ? -9.105 19.268 15.832 1.00 48.16 106 GLY A N 1
ATOM 864 C CA . GLY A 1 106 ? -9.904 20.377 16.328 1.00 48.16 106 GLY A CA 1
ATOM 865 C C . GLY A 1 106 ? -9.394 20.854 17.675 1.00 48.16 106 GLY A C 1
ATOM 866 O O . GLY A 1 106 ? -9.590 20.185 18.679 1.00 48.16 106 GLY A O 1
ATOM 867 N N . GLU A 1 107 ? -8.785 22.037 17.653 1.00 42.75 107 GLU A N 1
ATOM 868 C CA . GLU A 1 107 ? -8.474 22.898 18.798 1.00 42.75 107 GLU A CA 1
ATOM 869 C C . GLU A 1 107 ? -7.192 22.591 19.600 1.00 42.75 107 GLU A C 1
ATOM 871 O O . GLU A 1 107 ? -7.134 21.738 20.479 1.00 42.75 107 GLU A O 1
ATOM 876 N N . LYS A 1 108 ? -6.218 23.477 19.342 1.00 42.00 108 LYS A N 1
ATOM 877 C CA . LYS A 1 108 ? -5.009 23.825 20.105 1.00 42.00 108 LYS A CA 1
ATOM 878 C C . LYS A 1 108 ? -3.756 22.995 19.826 1.00 42.00 108 LYS A C 1
ATOM 880 O O . LYS A 1 108 ? -3.555 21.894 20.330 1.00 42.00 108 LYS A O 1
ATOM 885 N N . GLU A 1 109 ? -2.850 23.647 19.097 1.00 49.84 109 GLU A N 1
ATOM 886 C CA . GLU A 1 109 ? -1.402 23.579 19.305 1.00 49.84 109 GLU A CA 1
ATOM 887 C C . GLU A 1 109 ? -1.067 23.849 20.786 1.00 49.84 109 GLU A C 1
ATOM 889 O O . GLU A 1 109 ? -0.646 24.943 21.120 1.00 49.84 109 GLU A O 1
ATOM 894 N N . GLU A 1 110 ? -1.333 22.925 21.713 1.00 51.16 110 GLU A N 1
ATOM 895 C CA . GLU A 1 110 ? -0.810 23.000 23.090 1.00 51.16 110 GLU A CA 1
ATOM 896 C C . GLU A 1 110 ? -1.139 21.719 23.872 1.00 51.16 110 GLU A C 1
ATOM 898 O O . GLU A 1 110 ? -2.074 21.657 24.672 1.00 51.16 110 GLU A O 1
ATOM 903 N N . LYS A 1 111 ? -0.366 20.664 23.588 1.00 45.16 111 LYS A N 1
ATOM 904 C CA . LYS A 1 111 ? 0.180 19.660 24.526 1.00 45.16 111 LYS A CA 1
ATOM 905 C C . LYS A 1 111 ? 0.747 18.509 23.696 1.00 45.16 111 LYS A C 1
ATOM 907 O O . LYS A 1 111 ? 0.000 17.818 23.011 1.00 45.16 111 LYS A O 1
ATOM 912 N N . ASP A 1 112 ? 2.063 18.324 23.783 1.00 47.59 112 ASP A N 1
ATOM 913 C CA . ASP A 1 112 ? 2.942 17.381 23.067 1.00 47.59 112 ASP A CA 1
ATOM 914 C C . ASP A 1 112 ? 2.635 15.878 23.242 1.00 47.59 112 ASP A C 1
ATOM 916 O O . ASP A 1 112 ? 3.529 15.042 23.357 1.00 47.59 112 ASP A O 1
ATOM 920 N N . THR A 1 113 ? 1.369 15.483 23.255 1.00 50.00 113 THR A N 1
ATOM 921 C CA . THR A 1 113 ? 0.975 14.079 23.160 1.00 50.00 113 THR A CA 1
ATOM 922 C C . THR A 1 113 ? 0.415 13.838 21.768 1.00 50.00 113 THR A C 1
ATOM 924 O O . THR A 1 113 ? -0.776 14.082 21.551 1.00 50.00 113 THR A O 1
ATOM 927 N N . PRO A 1 114 ? 1.238 13.385 20.798 1.00 55.03 114 PRO A N 1
ATOM 928 C CA . PRO A 1 114 ? 0.708 12.929 19.524 1.00 55.03 114 PRO A CA 1
ATOM 929 C C . PRO A 1 114 ? -0.376 11.886 19.800 1.00 55.03 114 PRO A C 1
ATOM 931 O O . PRO A 1 114 ? -0.254 11.089 20.730 1.00 55.03 114 PRO A O 1
ATOM 934 N N . ALA A 1 115 ? -1.456 11.895 19.018 1.00 58.41 115 ALA A N 1
ATOM 935 C CA . ALA A 1 115 ? -2.377 10.771 19.016 1.00 58.41 115 ALA A CA 1
ATOM 936 C C . ALA A 1 115 ? -1.571 9.525 18.634 1.00 58.41 115 ALA A C 1
ATOM 938 O O . ALA A 1 115 ? -1.190 9.362 17.476 1.00 58.41 115 ALA A O 1
ATOM 939 N N . THR A 1 116 ? -1.236 8.717 19.635 1.00 70.62 116 THR A N 1
ATOM 940 C CA . THR A 1 116 ? -0.544 7.449 19.477 1.00 70.62 116 THR A CA 1
ATOM 941 C C . THR A 1 116 ? -1.580 6.346 19.573 1.00 70.62 116 THR A C 1
ATOM 943 O O . THR A 1 116 ? -2.393 6.301 20.496 1.00 70.62 116 THR A O 1
ATOM 946 N N . GLY A 1 117 ? -1.572 5.480 18.572 1.00 85.12 117 GLY A N 1
ATOM 947 C CA . GLY A 1 117 ? -2.255 4.196 18.603 1.00 85.12 117 GLY A CA 1
ATOM 948 C C . GLY A 1 117 ? -1.282 3.100 18.231 1.00 85.12 117 GLY A C 1
ATOM 949 O O . GLY A 1 117 ? -0.101 3.352 17.981 1.00 85.12 117 GLY A O 1
ATOM 950 N N . THR A 1 118 ? -1.785 1.881 18.164 1.00 92.56 118 THR A N 1
ATOM 951 C CA . THR A 1 118 ? -1.016 0.724 17.722 1.00 92.56 118 THR A CA 1
ATOM 952 C C . THR A 1 118 ? -1.793 0.002 16.646 1.00 92.56 118 THR A C 1
ATOM 954 O O . THR A 1 118 ? -3.005 -0.127 16.750 1.00 92.56 118 THR A O 1
ATOM 957 N N . CYS A 1 119 ? -1.096 -0.487 15.627 1.00 94.69 119 CYS A N 1
ATOM 958 C CA . CYS A 1 119 ? -1.681 -1.429 14.687 1.00 94.69 119 CYS A CA 1
ATOM 959 C C . CYS A 1 119 ? -2.070 -2.708 15.440 1.00 94.69 119 CYS A C 1
ATOM 961 O O . CYS A 1 119 ? -1.193 -3.377 15.985 1.00 94.69 119 CYS A O 1
ATOM 963 N N . ASP A 1 120 ? -3.343 -3.091 15.415 1.00 95.06 120 ASP A N 1
ATOM 964 C CA . ASP A 1 120 ? -3.847 -4.295 16.087 1.00 95.06 120 ASP A CA 1
ATOM 965 C C . ASP A 1 120 ? -3.343 -5.601 15.457 1.00 95.06 120 ASP A C 1
ATOM 967 O O . ASP A 1 120 ? -3.496 -6.677 16.033 1.00 95.06 120 ASP A O 1
ATOM 971 N N . HIS A 1 121 ? -2.722 -5.5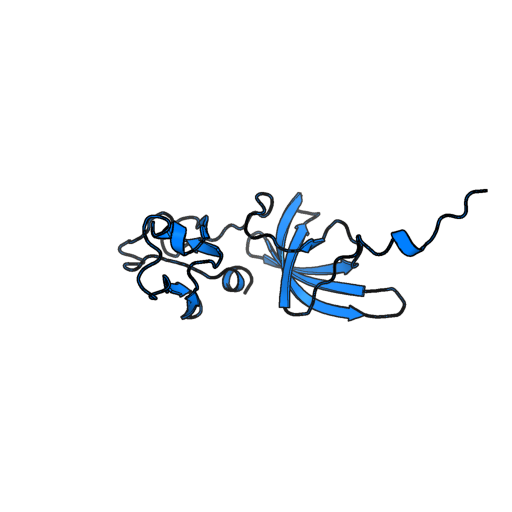29 14.274 1.00 93.06 121 HIS A N 1
ATOM 972 C CA . HIS A 1 121 ? -2.151 -6.696 13.605 1.00 93.06 121 HIS A CA 1
ATOM 973 C C . HIS A 1 121 ? -0.667 -6.925 13.928 1.00 93.06 121 HIS A C 1
ATOM 975 O O . HIS A 1 121 ? -0.256 -8.060 14.151 1.00 93.06 121 HIS A O 1
ATOM 981 N N . CYS A 1 122 ? 0.152 -5.867 13.956 1.00 93.75 122 CYS A N 1
ATOM 982 C CA . CYS A 1 122 ? 1.607 -5.990 14.138 1.00 93.75 122 CYS A CA 1
ATOM 983 C C . CYS A 1 122 ? 2.166 -5.270 15.370 1.00 93.75 122 CYS A C 1
ATOM 985 O O . CYS A 1 122 ? 3.371 -5.311 15.602 1.00 93.75 122 CYS A O 1
ATOM 987 N N . GLY A 1 123 ? 1.329 -4.566 16.134 1.00 93.00 123 GLY A N 1
ATOM 988 C CA . GLY A 1 123 ? 1.732 -3.812 17.322 1.00 93.00 123 GLY A CA 1
ATOM 989 C C . GLY A 1 123 ? 2.542 -2.541 17.042 1.00 93.00 123 GLY A C 1
ATOM 990 O O . GLY A 1 123 ? 2.924 -1.852 17.984 1.00 93.00 123 GLY A O 1
ATOM 991 N N . LYS A 1 124 ? 2.813 -2.200 15.772 1.00 92.69 124 LYS A N 1
ATOM 992 C CA . LYS A 1 124 ? 3.552 -0.981 15.402 1.00 92.69 124 LYS A CA 1
ATOM 993 C C . LYS A 1 124 ? 2.827 0.258 15.934 1.00 92.69 124 LYS A C 1
ATOM 995 O O . LYS A 1 124 ? 1.635 0.419 15.678 1.00 92.69 124 LYS A O 1
ATOM 1000 N N . SER A 1 125 ? 3.563 1.159 16.582 1.00 91.50 125 SER A N 1
ATOM 1001 C CA . SER A 1 125 ? 3.064 2.487 16.943 1.00 91.50 125 SER A CA 1
ATOM 1002 C C . SER A 1 125 ? 2.688 3.296 15.699 1.00 91.50 125 SER A C 1
ATOM 1004 O O . SER A 1 125 ? 3.476 3.411 14.758 1.00 91.50 125 SER A O 1
ATOM 1006 N N . LEU A 1 126 ? 1.491 3.872 15.722 1.00 90.38 126 LEU A N 1
ATOM 1007 C CA . LEU A 1 126 ? 0.916 4.688 14.660 1.00 90.38 126 LEU A CA 1
ATOM 1008 C C . LEU A 1 126 ? 1.024 6.163 15.029 1.00 90.38 126 LEU A C 1
ATOM 1010 O O . LEU A 1 126 ? 0.725 6.552 16.163 1.00 90.38 126 LEU A O 1
ATOM 1014 N N . SER A 1 127 ? 1.444 6.983 14.067 1.00 87.88 127 SER A N 1
ATOM 1015 C CA . SER A 1 127 ? 1.463 8.435 14.247 1.00 87.88 127 SER A CA 1
ATOM 1016 C C . SER A 1 127 ? 0.113 9.059 13.893 1.00 87.88 127 SER A C 1
ATOM 1018 O O . SER A 1 127 ? -0.602 8.568 13.024 1.00 87.88 127 SER A O 1
ATOM 1020 N N . ALA A 1 128 ? -0.187 10.213 14.488 1.00 85.12 128 ALA A N 1
ATOM 1021 C CA . ALA A 1 128 ? -1.396 10.993 14.222 1.00 85.12 128 ALA A CA 1
ATOM 1022 C C . ALA A 1 128 ? -1.661 11.282 12.729 1.00 85.12 128 ALA A C 1
ATOM 1024 O O . ALA A 1 128 ? -2.816 11.418 12.335 1.00 85.12 128 ALA A O 1
ATOM 1025 N N . LYS A 1 129 ? -0.606 11.379 11.907 1.00 85.69 129 LYS A N 1
ATOM 1026 C CA . LYS A 1 129 ? -0.684 11.699 10.471 1.00 85.69 129 LYS A CA 1
ATOM 1027 C C . LYS A 1 129 ? -0.648 10.460 9.570 1.00 85.69 129 LYS A C 1
ATOM 1029 O O . LYS A 1 129 ? -0.751 10.594 8.355 1.00 85.69 129 LYS A O 1
ATOM 1034 N N . GLU A 1 130 ? -0.450 9.271 10.136 1.00 88.75 130 GLU A N 1
ATOM 1035 C CA . GLU A 1 130 ? -0.380 8.032 9.363 1.00 88.75 130 GLU A CA 1
ATOM 1036 C C . GLU A 1 130 ? -1.780 7.648 8.882 1.00 88.75 130 GLU A C 1
ATOM 1038 O O . GLU A 1 130 ? -2.752 7.743 9.633 1.00 88.75 130 GLU A O 1
ATOM 1043 N N . VAL A 1 131 ? -1.886 7.226 7.622 1.00 90.25 131 VAL A N 1
ATOM 1044 C CA . VAL A 1 131 ? -3.131 6.654 7.111 1.00 90.25 131 VAL A CA 1
ATOM 1045 C C . VAL A 1 131 ? -3.215 5.199 7.547 1.00 90.25 131 VAL A C 1
ATOM 1047 O O . VAL A 1 131 ? -2.268 4.424 7.403 1.00 90.25 131 VAL A O 1
ATOM 1050 N N . VAL A 1 132 ? -4.367 4.840 8.091 1.00 92.19 132 VAL A N 1
ATOM 1051 C CA . VAL A 1 132 ? -4.669 3.515 8.621 1.00 92.19 132 VAL A CA 1
ATOM 1052 C C . VAL A 1 132 ? -5.962 3.009 8.012 1.00 92.19 132 VAL A C 1
ATOM 1054 O O . VAL A 1 132 ? -6.773 3.782 7.496 1.00 92.19 132 VAL A O 1
ATOM 1057 N N . TYR A 1 133 ? -6.168 1.704 8.102 1.00 92.31 133 TYR A N 1
ATOM 1058 C CA . TYR A 1 133 ? -7.499 1.135 7.977 1.00 92.31 133 TYR A CA 1
ATOM 1059 C C . TYR A 1 133 ? -8.110 1.111 9.367 1.00 92.31 133 TYR A C 1
ATOM 1061 O O . TYR A 1 133 ? -7.560 0.477 10.261 1.00 92.31 133 TYR A O 1
ATOM 1069 N N . HIS A 1 134 ? -9.237 1.790 9.521 1.00 92.81 134 HIS A N 1
ATOM 1070 C CA . HIS A 1 134 ? -9.986 1.929 10.761 1.00 92.81 134 HIS A CA 1
ATOM 1071 C C . HIS A 1 134 ? -11.320 1.186 10.653 1.00 92.81 134 HIS A C 1
ATOM 1073 O O . HIS A 1 134 ? -11.991 1.242 9.617 1.00 92.81 134 HIS A O 1
ATOM 1079 N N . CYS A 1 135 ? -11.736 0.494 11.711 1.00 94.44 135 CYS A N 1
ATOM 1080 C CA . CYS A 1 135 ? -13.066 -0.102 11.774 1.00 94.44 135 CYS A CA 1
ATOM 1081 C C . CYS A 1 135 ? -14.126 0.970 12.083 1.00 94.44 135 CYS A C 1
ATOM 1083 O O . CYS A 1 135 ? -14.135 1.504 13.189 1.00 94.44 135 CYS A O 1
ATOM 1085 N N . PRO A 1 136 ? -15.093 1.239 11.184 1.00 93.44 136 PRO A N 1
ATOM 1086 C CA . PRO A 1 136 ? -16.077 2.306 11.386 1.00 93.44 136 PRO A CA 1
ATOM 1087 C C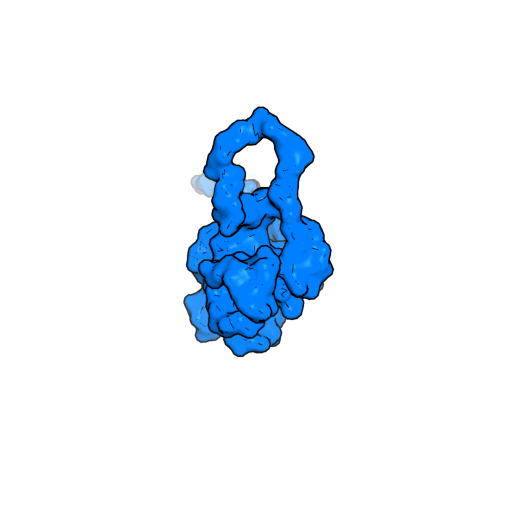 . PRO A 1 136 ? -17.092 2.024 12.504 1.00 93.44 136 PRO A C 1
ATOM 1089 O O . PRO A 1 136 ? -17.878 2.901 12.844 1.00 93.44 136 PRO A O 1
ATOM 1092 N N . LYS A 1 137 ? -17.108 0.809 13.071 1.00 92.75 137 LYS A N 1
ATOM 1093 C CA . LYS A 1 137 ? -17.898 0.497 14.273 1.00 92.75 137 LYS A CA 1
ATOM 1094 C C . LYS A 1 137 ? -17.239 0.982 15.566 1.00 92.75 137 LYS A C 1
ATOM 1096 O O . LYS A 1 137 ? -17.810 0.765 16.630 1.00 92.75 137 LYS A O 1
ATOM 1101 N N . GLU A 1 138 ? -16.055 1.586 15.485 1.00 88.56 138 GLU A N 1
ATOM 1102 C CA . GLU A 1 138 ? -15.289 2.051 16.638 1.00 88.56 138 GLU A CA 1
ATOM 1103 C C . GLU A 1 138 ? -15.120 0.933 17.682 1.00 88.56 138 GLU A C 1
ATOM 1105 O O . GLU A 1 138 ? -14.560 -0.122 17.384 1.00 88.56 138 GLU A O 1
ATOM 1110 N N . LYS A 1 139 ? -15.595 1.132 18.914 1.00 90.88 139 LYS A N 1
ATOM 1111 C CA . LYS A 1 139 ? -15.487 0.157 20.001 1.00 90.88 139 LYS A CA 1
ATOM 1112 C C . LYS A 1 139 ? -16.648 -0.827 19.952 1.00 90.88 139 LYS A C 1
ATOM 1114 O O . LYS A 1 139 ? -17.811 -0.435 19.964 1.00 90.88 139 LYS A O 1
ATOM 1119 N N . THR A 1 140 ? -16.328 -2.115 19.968 1.00 91.38 140 THR A N 1
ATOM 1120 C CA . THR A 1 140 ? -17.314 -3.203 20.020 1.00 91.38 140 THR A CA 1
ATOM 1121 C C . THR A 1 140 ? -16.928 -4.227 21.087 1.00 91.38 140 THR A C 1
ATOM 1123 O O . THR A 1 140 ? -15.843 -4.153 21.658 1.00 91.38 140 THR A O 1
ATOM 1126 N N . GLU A 1 141 ? -17.783 -5.222 21.336 1.00 93.50 141 GLU A N 1
ATOM 1127 C CA . GLU A 1 141 ? -17.441 -6.365 22.201 1.00 93.50 141 GLU A CA 1
ATOM 1128 C C . GLU A 1 141 ? -16.290 -7.218 21.633 1.00 93.50 141 GLU A C 1
ATOM 1130 O O . GLU A 1 141 ? -15.572 -7.864 22.389 1.00 93.50 141 GLU A O 1
ATOM 1135 N N . ILE A 1 142 ? -16.086 -7.193 20.310 1.00 93.81 142 ILE A N 1
ATOM 1136 C CA . ILE A 1 142 ? -15.012 -7.927 19.620 1.00 93.81 142 ILE A CA 1
ATOM 1137 C C . ILE A 1 142 ? -13.683 -7.168 19.722 1.00 93.81 142 ILE A C 1
ATOM 1139 O O . ILE A 1 142 ? -12.622 -7.779 19.822 1.00 93.81 142 ILE A O 1
ATOM 1143 N N . HIS A 1 143 ? -13.735 -5.835 19.704 1.00 89.38 143 HIS A N 1
ATOM 1144 C CA . HIS A 1 143 ? -12.571 -4.959 19.804 1.00 89.38 143 HIS A CA 1
ATOM 1145 C C . HIS A 1 143 ? -12.911 -3.719 20.645 1.00 89.38 143 HIS A C 1
ATOM 1147 O O . HIS A 1 143 ? -13.380 -2.686 20.157 1.00 89.38 143 HIS A O 1
ATOM 1153 N N . THR A 1 144 ? -12.685 -3.831 21.954 1.00 90.69 144 THR A N 1
ATOM 1154 C CA . THR A 1 144 ? -13.105 -2.830 22.952 1.00 90.69 144 THR A CA 1
ATOM 1155 C C . THR A 1 144 ? -12.323 -1.517 22.870 1.00 90.69 144 THR A C 1
ATOM 1157 O O . THR A 1 144 ? -12.790 -0.487 23.360 1.00 90.69 144 THR A O 1
ATOM 1160 N N . GLY A 1 145 ? -11.147 -1.534 22.236 1.00 86.50 145 GLY A N 1
ATOM 1161 C CA . GLY A 1 145 ? -10.289 -0.368 22.018 1.00 86.50 145 GLY A CA 1
ATOM 1162 C C . GLY A 1 145 ? -10.533 0.383 20.707 1.00 86.50 145 GLY A C 1
ATOM 1163 O O . GLY A 1 145 ? -10.001 1.476 20.555 1.00 86.50 145 GLY A O 1
ATOM 1164 N N . GLY A 1 146 ? -11.353 -0.159 19.802 1.00 91.75 146 GLY A N 1
ATOM 1165 C CA . GLY A 1 146 ? -11.253 0.156 18.373 1.00 91.75 146 GLY A CA 1
ATOM 1166 C C . GLY A 1 146 ? -10.470 -0.934 17.642 1.00 91.75 146 GLY A C 1
ATOM 1167 O O . GLY A 1 146 ? -9.982 -1.866 18.279 1.00 91.75 146 GLY A O 1
ATOM 1168 N N . TYR A 1 147 ? -10.409 -0.853 16.314 1.00 94.38 147 TYR A N 1
ATOM 1169 C CA . TYR A 1 147 ? -9.571 -1.750 15.519 1.00 94.38 147 TYR A CA 1
ATOM 1170 C C . TYR A 1 147 ? -8.951 -0.982 14.355 1.00 94.38 147 TYR A C 1
ATOM 1172 O O . TYR A 1 147 ? -9.670 -0.540 13.452 1.00 94.38 147 TYR A O 1
ATOM 1180 N N . ASP A 1 148 ? -7.633 -0.835 14.386 1.00 94.81 148 ASP A N 1
ATOM 1181 C CA . ASP A 1 148 ? -6.826 -0.100 13.425 1.00 94.81 148 ASP A CA 1
ATOM 1182 C C . ASP A 1 148 ? -5.692 -0.979 12.908 1.00 94.81 148 ASP A C 1
ATOM 1184 O O . ASP A 1 148 ? -4.928 -1.566 13.673 1.00 94.81 148 ASP A O 1
ATOM 1188 N N . ILE A 1 149 ? -5.515 -1.034 11.591 1.00 93.88 149 ILE A N 1
ATOM 1189 C CA . ILE A 1 149 ? -4.367 -1.714 10.989 1.00 93.88 149 ILE A CA 1
ATOM 1190 C C . ILE A 1 149 ? -3.568 -0.752 10.117 1.00 93.88 149 ILE A C 1
ATOM 1192 O O . ILE A 1 149 ? -4.115 0.079 9.384 1.00 93.88 149 ILE A O 1
ATOM 1196 N N . CYS A 1 150 ? -2.243 -0.859 10.194 1.00 92.00 150 CYS A N 1
ATOM 1197 C CA . CYS A 1 150 ? -1.362 -0.074 9.346 1.00 92.00 150 CYS A CA 1
ATOM 1198 C C . CYS A 1 150 ? -1.454 -0.554 7.895 1.00 92.00 150 CYS A C 1
ATOM 1200 O O . CYS A 1 150 ? -1.730 -1.723 7.618 1.00 92.00 150 CYS A O 1
ATOM 1202 N N . ILE A 1 151 ? -1.152 0.348 6.963 1.00 87.88 151 ILE A N 1
ATOM 1203 C CA . ILE A 1 151 ? -1.159 0.050 5.527 1.00 87.88 151 ILE A CA 1
ATOM 1204 C C . ILE A 1 151 ? -0.257 -1.145 5.180 1.00 87.88 151 ILE A C 1
ATOM 1206 O O . ILE A 1 151 ? -0.599 -1.940 4.316 1.00 87.88 151 ILE A O 1
ATOM 1210 N N . LEU A 1 152 ? 0.876 -1.322 5.864 1.00 86.25 152 LEU A N 1
ATOM 1211 C CA . LEU A 1 152 ? 1.788 -2.432 5.568 1.00 86.25 152 LEU A CA 1
ATOM 1212 C C . LEU A 1 152 ? 1.189 -3.807 5.890 1.00 86.25 152 LEU A C 1
ATOM 1214 O O . LEU A 1 152 ? 1.532 -4.781 5.227 1.00 86.25 152 LEU A O 1
ATOM 1218 N N . CYS A 1 153 ? 0.289 -3.892 6.871 1.00 88.38 153 CYS A N 1
ATOM 1219 C CA . CYS A 1 153 ? -0.346 -5.150 7.257 1.00 88.38 153 CYS A CA 1
ATOM 1220 C C . CYS A 1 153 ? -1.444 -5.603 6.288 1.00 88.38 153 CYS A C 1
ATOM 1222 O O . CYS A 1 153 ? -1.934 -6.719 6.421 1.00 88.38 153 CYS A O 1
ATOM 1224 N N . THR A 1 154 ? -1.835 -4.779 5.311 1.00 80.69 154 THR A N 1
ATOM 1225 C CA . THR A 1 154 ? -2.871 -5.156 4.334 1.00 80.69 154 THR A CA 1
ATOM 1226 C C . THR A 1 154 ? -2.337 -5.985 3.166 1.00 80.69 154 THR A C 1
ATOM 1228 O O . THR A 1 154 ? -3.117 -6.614 2.453 1.00 80.69 154 THR A O 1
ATOM 1231 N N . VAL A 1 155 ? -1.015 -6.004 2.970 1.00 74.94 155 VAL A N 1
ATOM 1232 C CA . VAL A 1 155 ? -0.336 -6.724 1.873 1.00 74.94 155 VAL A CA 1
ATOM 1233 C C . VAL A 1 155 ? 0.422 -7.966 2.319 1.00 74.94 155 VAL A C 1
ATOM 1235 O O . VAL A 1 155 ? 0.851 -8.740 1.463 1.00 74.94 155 VAL A O 1
ATOM 1238 N N . THR A 1 156 ? 0.592 -8.158 3.627 1.00 61.50 156 THR A N 1
ATOM 1239 C CA . THR A 1 156 ? 1.274 -9.319 4.219 1.00 61.50 156 THR A CA 1
ATOM 1240 C C . THR A 1 156 ? 0.372 -10.531 4.309 1.00 61.50 156 THR A C 1
ATOM 1242 O O . THR A 1 156 ? -0.789 -10.400 4.747 1.00 61.50 156 THR A O 1
#

Organism: Reticulomyxa filosa (NCBI:txid46433)